Protein AF-A0A350IDQ2-F1 (afdb_monomer)

Radius of gyration: 18.86 Å; Cα contacts (8 Å, |Δi|>4): 340; chains: 1; bounding box: 53×35×43 Å

Solvent-accessible surface area (backbone atoms only — not comparable to full-atom values): 9879 Å² total; per-residue (Å²): 132,80,75,74,97,69,80,91,80,52,74,61,53,52,18,50,74,75,75,29,56,73,92,53,83,72,85,77,50,75,66,58,61,27,58,70,48,73,44,59,95,89,54,85,83,53,80,73,57,48,61,91,71,63,76,48,73,34,44,30,37,21,17,45,59,48,97,62,57,31,25,16,26,24,78,92,35,81,43,21,29,44,55,41,66,81,80,50,75,51,88,73,16,30,67,35,32,43,33,39,29,64,46,82,93,54,43,40,21,41,37,41,35,29,31,35,71,63,15,60,67,100,63,96,55,52,36,41,32,48,54,95,82,44,74,45,49,53,88,75,32,57,74,47,58,35,73,73,54,38,22,38,39,33,38,84,37,97,70,83,88,48,48,72,75,36,77,40,46,34,37,37,65

Mean predicted aligned error: 11.58 Å

Secondary structure (DSSP, 8-state):
-PPPSSSPPPHHHHHHHTTPPTTSPP---HHHHHHTTTPPTT----GGGGTT--PEEEEEEE----SSSEEEEETT-GGGEEEESS--EETTEEEEEEEEE-STTSTTEEEEEEESTT---S-S-SEEEETTTEEEEGGGSEEEE-TTSEEEEEEE-S-----TT-EEEEEE-

Structure (mmCIF, N/CA/C/O backbone):
data_AF-A0A350IDQ2-F1
#
_entry.id   AF-A0A350IDQ2-F1
#
loop_
_atom_site.group_PDB
_atom_site.id
_atom_site.type_symbol
_atom_site.label_atom_id
_atom_site.label_alt_id
_atom_site.label_comp_id
_atom_site.label_asym_id
_atom_site.label_entity_id
_atom_site.label_seq_id
_atom_site.pdbx_PDB_ins_code
_atom_site.Cartn_x
_atom_site.Cartn_y
_atom_site.Cartn_z
_atom_site.occupancy
_atom_site.B_iso_or_equiv
_atom_site.auth_seq_id
_atom_site.auth_comp_id
_atom_site.auth_asym_id
_atom_site.auth_atom_id
_atom_site.pdbx_PDB_model_num
ATOM 1 N N . MET A 1 1 ? -23.830 20.676 17.766 1.00 50.06 1 MET A N 1
ATOM 2 C CA . MET A 1 1 ? -22.661 20.635 18.669 1.00 50.06 1 MET A CA 1
ATOM 3 C C . MET A 1 1 ? -21.543 19.976 17.890 1.00 50.06 1 MET A C 1
ATOM 5 O O . MET A 1 1 ? 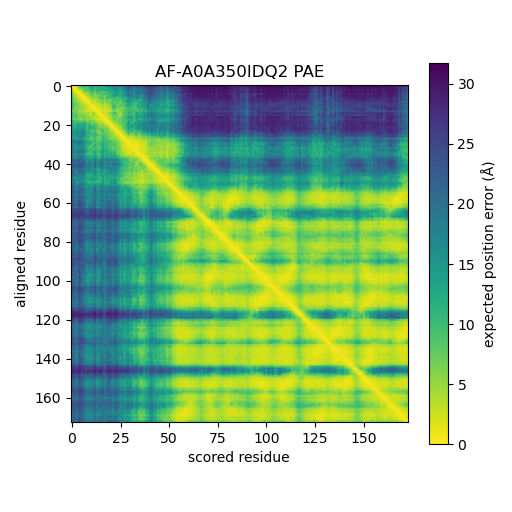-21.763 18.888 17.380 1.00 50.06 1 MET A O 1
ATOM 9 N N . THR A 1 2 ? -20.424 20.666 17.704 1.00 48.38 2 THR A N 1
ATOM 10 C CA . THR A 1 2 ? -19.217 20.115 17.073 1.00 48.38 2 THR A CA 1
ATOM 11 C C . THR A 1 2 ? -18.609 19.047 17.980 1.00 48.38 2 THR A C 1
ATOM 13 O O . THR A 1 2 ? -18.719 19.149 19.205 1.00 48.38 2 THR A O 1
ATOM 16 N N . THR A 1 3 ? -18.002 18.015 17.404 1.00 50.94 3 THR A N 1
ATOM 17 C CA . THR A 1 3 ? -17.300 16.973 18.160 1.00 50.94 3 THR A CA 1
ATOM 18 C C . THR A 1 3 ? -16.233 17.556 19.089 1.00 50.94 3 THR A C 1
ATOM 20 O O . THR A 1 3 ? -15.548 18.513 18.719 1.00 50.94 3 THR A O 1
ATOM 23 N N . PRO A 1 4 ? -16.059 17.000 20.302 1.00 52.38 4 PRO A N 1
ATOM 24 C CA . PRO A 1 4 ? -14.922 17.338 21.144 1.00 52.38 4 PRO A CA 1
ATOM 25 C C . PRO A 1 4 ? -13.629 16.906 20.453 1.00 52.38 4 PRO A C 1
ATOM 27 O O . PRO A 1 4 ? -13.516 15.776 19.984 1.00 52.38 4 PRO A O 1
ATOM 30 N N . THR A 1 5 ? -12.631 17.783 20.431 1.00 56.22 5 THR A N 1
ATOM 31 C CA . THR A 1 5 ? -11.299 17.487 19.883 1.00 56.22 5 THR A CA 1
ATOM 32 C C . THR A 1 5 ? -10.468 16.562 20.785 1.00 56.22 5 THR A C 1
ATOM 34 O O . THR A 1 5 ? -9.394 16.121 20.379 1.00 56.22 5 THR A O 1
ATOM 37 N N . SER A 1 6 ? -10.953 16.240 21.992 1.00 55.66 6 SER A N 1
ATOM 38 C CA . SER A 1 6 ? -10.386 15.234 22.901 1.00 55.66 6 SER A CA 1
ATOM 39 C C . SER A 1 6 ? -11.413 14.752 23.945 1.00 55.66 6 SER A C 1
ATOM 41 O O . SER A 1 6 ? -12.431 15.405 24.179 1.00 55.66 6 SER A O 1
ATOM 43 N N . GLY A 1 7 ? -11.142 13.605 24.583 1.00 60.28 7 GLY A N 1
ATOM 44 C CA . GLY A 1 7 ? -11.991 13.004 25.624 1.00 60.28 7 GLY A CA 1
ATOM 45 C C . GLY A 1 7 ? -12.922 11.890 25.127 1.00 60.28 7 GLY A C 1
ATOM 46 O O . GLY A 1 7 ? -12.920 11.528 23.952 1.00 60.28 7 GLY A O 1
ATOM 47 N N . ALA A 1 8 ? -13.698 11.304 26.046 1.00 50.09 8 ALA A N 1
ATOM 48 C CA . ALA A 1 8 ? -14.664 10.258 25.715 1.00 50.09 8 ALA A CA 1
ATOM 49 C C . ALA A 1 8 ? -15.815 10.837 24.876 1.00 50.09 8 ALA A C 1
ATOM 51 O O . ALA A 1 8 ? -16.508 11.759 25.305 1.00 50.09 8 ALA A O 1
ATOM 52 N N . ILE A 1 9 ? -16.020 10.282 23.682 1.00 62.28 9 ILE A N 1
ATOM 53 C CA . ILE A 1 9 ? -17.120 10.640 22.786 1.00 62.28 9 ILE A CA 1
ATOM 54 C C . ILE A 1 9 ? -18.349 9.804 23.153 1.00 62.28 9 ILE A C 1
ATOM 56 O O . ILE A 1 9 ? -18.295 8.577 23.215 1.00 62.28 9 ILE A O 1
ATOM 60 N N . SER A 1 10 ? -19.473 10.474 23.389 1.00 64.19 10 SER A N 1
ATOM 61 C CA . SER A 1 10 ? -20.770 9.826 23.591 1.00 64.19 10 SER A CA 1
ATOM 62 C C . SER A 1 10 ? -21.365 9.332 22.265 1.00 64.19 10 SER A C 1
ATOM 64 O O . SER A 1 10 ? -21.123 9.904 21.202 1.00 64.19 10 SER A O 1
ATOM 66 N N . LEU A 1 11 ? -22.227 8.312 22.321 1.00 60.66 11 LEU A N 1
ATOM 67 C CA . LEU A 1 11 ? -22.977 7.811 21.155 1.00 60.66 11 LEU A CA 1
ATOM 68 C C . LEU A 1 11 ? -23.773 8.912 20.427 1.00 60.66 11 LEU A C 1
ATOM 70 O O . LEU A 1 11 ? -23.888 8.892 19.205 1.00 60.66 11 LEU A O 1
ATOM 74 N N . ASN A 1 12 ? -24.273 9.916 21.152 1.00 62.66 12 ASN A N 1
ATOM 75 C CA . ASN A 1 12 ? -24.983 11.051 20.555 1.00 62.66 12 ASN A CA 1
ATOM 76 C C . ASN A 1 12 ? -24.065 11.982 19.755 1.00 62.66 12 ASN A C 1
ATOM 78 O O . ASN A 1 12 ? -24.507 12.599 18.792 1.00 62.66 12 ASN A O 1
ATOM 82 N N . GLN A 1 13 ? -22.789 12.070 20.121 1.00 65.25 13 GLN A N 1
ATOM 83 C CA . GLN A 1 13 ? -21.805 12.837 19.359 1.00 65.25 13 GLN A CA 1
ATOM 84 C C . GLN A 1 13 ? -21.381 12.093 18.085 1.00 65.25 13 GLN A C 1
ATOM 86 O O . GLN A 1 13 ? -21.190 12.733 17.056 1.00 65.25 13 GLN A O 1
ATOM 91 N N . LEU A 1 14 ? -21.338 10.753 18.113 1.00 65.50 14 LEU A N 1
ATOM 92 C CA . LEU A 1 14 ? -21.171 9.934 16.904 1.00 65.50 14 LEU A CA 1
ATOM 93 C C . LEU A 1 14 ? -22.354 10.066 15.929 1.00 65.50 14 LEU A C 1
ATOM 95 O O . LEU A 1 14 ? -22.124 10.077 14.722 1.00 65.50 14 LEU A O 1
ATOM 99 N N . HIS A 1 15 ? -23.593 10.218 16.426 1.00 65.25 15 HIS A N 1
ATOM 100 C CA . HIS A 1 15 ? -24.768 10.467 15.573 1.00 65.25 15 HIS A CA 1
ATOM 101 C C . HIS A 1 15 ? -24.576 11.676 14.662 1.00 65.25 15 HIS A C 1
ATOM 103 O O . HIS A 1 15 ? -24.809 11.571 13.463 1.00 65.25 15 HIS A O 1
ATOM 109 N N . VAL A 1 16 ? -24.107 12.788 15.229 1.00 63.31 16 VAL A N 1
ATOM 110 C CA . VAL A 1 16 ? -23.949 14.059 14.511 1.00 63.31 16 VAL A CA 1
ATOM 111 C C . VAL A 1 16 ? -22.857 13.983 13.435 1.00 63.31 16 VAL A C 1
ATOM 113 O O . VAL A 1 16 ? -23.055 14.503 12.341 1.00 63.31 16 VAL A O 1
ATOM 116 N N . GLU A 1 17 ? -21.734 13.311 13.705 1.00 64.31 17 GLU A N 1
ATOM 117 C CA . GLU A 1 17 ? -20.620 13.161 12.744 1.00 64.31 17 GLU A CA 1
ATOM 118 C C . GLU A 1 17 ? -20.931 12.210 11.590 1.00 64.31 17 GLU A C 1
ATOM 120 O O . GLU A 1 17 ? -20.525 12.449 10.457 1.00 64.31 17 GLU A O 1
ATOM 125 N N . ALA A 1 18 ? -21.674 11.133 11.854 1.00 63.31 18 ALA A N 1
ATOM 126 C CA . ALA A 1 18 ? -22.064 10.170 10.827 1.00 63.31 18 ALA A CA 1
ATOM 127 C C . ALA A 1 18 ? -23.199 10.682 9.912 1.00 63.31 18 ALA A C 1
ATOM 129 O O . ALA A 1 18 ? -23.782 9.905 9.158 1.00 63.31 18 ALA A O 1
ATOM 130 N N . GLY A 1 19 ? -23.536 11.977 9.985 1.00 60.78 19 GLY A N 1
ATOM 131 C CA . GLY A 1 19 ? -24.598 12.609 9.200 1.00 60.78 19 GLY A CA 1
ATOM 132 C C . GLY A 1 19 ? -26.013 12.370 9.737 1.00 60.78 19 GLY A C 1
ATOM 133 O O . GLY A 1 19 ? -26.983 12.694 9.055 1.00 60.78 19 GLY A O 1
ATOM 134 N N . GLY A 1 20 ? -26.148 11.809 10.941 1.00 62.41 20 GLY A N 1
ATOM 135 C CA . GLY A 1 20 ? -27.425 11.593 11.615 1.00 62.41 20 GLY A CA 1
ATOM 136 C C . GLY A 1 20 ? -27.815 12.756 12.531 1.00 62.41 20 GLY A C 1
ATOM 137 O O . GLY A 1 20 ? -26.983 13.449 13.115 1.00 62.41 20 GLY A O 1
ATOM 138 N N . THR A 1 21 ? -29.112 12.970 12.720 1.00 62.78 21 THR A N 1
ATOM 139 C CA . THR A 1 21 ? -29.623 13.842 13.786 1.00 62.78 21 THR A CA 1
ATOM 140 C C . THR A 1 21 ? -29.614 13.089 15.118 1.00 62.78 21 THR A C 1
ATOM 142 O O . THR A 1 21 ? -29.848 11.881 15.161 1.00 62.78 21 THR A O 1
ATOM 145 N N . SER A 1 22 ? -29.355 13.784 16.230 1.00 60.91 22 SER A N 1
ATOM 146 C CA . SER A 1 22 ? -29.415 13.183 17.572 1.00 60.91 22 SER A CA 1
ATOM 147 C C . SER A 1 22 ? -30.747 12.449 17.779 1.00 60.91 22 SER A C 1
ATOM 149 O O . SER A 1 22 ? -31.806 13.027 17.552 1.00 60.91 22 SER A O 1
ATOM 151 N N . GLY A 1 23 ? -30.695 11.185 18.208 1.00 55.53 23 GLY A N 1
ATOM 152 C CA . GLY A 1 23 ? -31.883 10.345 18.406 1.00 55.53 23 GLY A CA 1
ATOM 153 C C . GLY A 1 23 ? -32.402 9.614 17.157 1.00 55.53 23 GLY A C 1
ATOM 154 O O . GLY A 1 23 ? -33.371 8.871 17.271 1.00 55.53 23 GLY A O 1
ATOM 155 N N . THR A 1 24 ? -31.771 9.777 15.988 1.00 55.91 24 THR A N 1
ATOM 156 C CA . THR A 1 24 ? -31.979 8.903 14.809 1.00 55.91 24 THR A CA 1
ATOM 157 C C . THR A 1 24 ? -30.970 7.757 14.817 1.00 55.91 24 THR A C 1
ATOM 159 O O . THR A 1 24 ? -30.004 7.842 15.552 1.00 55.91 24 THR A O 1
ATOM 162 N N . SER A 1 25 ? -31.156 6.676 14.056 1.00 55.31 25 SER A N 1
ATOM 163 C CA . SER A 1 25 ? -30.185 5.569 14.018 1.00 55.31 25 SER A CA 1
ATOM 164 C C . SER A 1 25 ? -28.966 5.898 13.136 1.00 55.31 25 SER A C 1
ATOM 166 O O . SER A 1 25 ? -29.138 6.089 11.933 1.00 55.31 25 SER A O 1
ATOM 168 N N . VAL A 1 26 ? -27.729 5.871 13.666 1.00 54.50 26 VAL A N 1
ATOM 169 C CA . VAL A 1 26 ? -26.534 5.688 12.807 1.00 54.50 26 VAL A CA 1
ATOM 170 C C . VAL A 1 26 ? -26.548 4.264 12.262 1.00 54.50 26 VAL A C 1
ATOM 172 O O . VAL A 1 26 ? -26.506 3.299 13.025 1.00 54.50 26 VAL A O 1
ATOM 175 N N . SER A 1 27 ? -26.540 4.120 10.940 1.00 63.44 27 SER A N 1
ATOM 176 C CA . SER A 1 27 ? -26.351 2.827 10.282 1.00 63.44 27 SER A CA 1
ATOM 177 C C . SER A 1 27 ? -24.867 2.606 9.981 1.00 63.44 27 SER A C 1
ATOM 179 O O . SER A 1 27 ? -24.373 2.961 8.918 1.00 63.44 27 SER A O 1
ATOM 181 N N . LEU A 1 28 ? -24.150 2.006 10.934 1.00 66.94 28 LEU A N 1
ATOM 182 C CA . LEU A 1 28 ? -22.865 1.355 10.664 1.00 66.94 28 LEU A CA 1
ATOM 183 C C . LEU A 1 28 ? -23.153 -0.078 10.231 1.00 66.94 28 LEU A C 1
ATOM 185 O O . LEU A 1 28 ? -23.824 -0.816 10.954 1.00 66.94 28 LEU A O 1
ATOM 189 N N . ASN A 1 29 ? -22.661 -0.482 9.064 1.00 61.62 29 ASN A N 1
ATOM 190 C CA . ASN A 1 29 ? -22.807 -1.864 8.635 1.00 61.62 29 ASN A CA 1
ATOM 191 C C . ASN A 1 29 ? -21.609 -2.712 9.098 1.00 61.62 29 ASN A C 1
ATOM 193 O O . ASN A 1 29 ? -20.575 -2.232 9.565 1.00 61.62 29 ASN A O 1
ATOM 197 N N . ASP A 1 30 ? -21.752 -4.020 8.949 1.00 60.12 30 ASP A N 1
ATOM 198 C CA . ASP A 1 30 ? -20.756 -5.008 9.355 1.00 60.12 30 ASP A CA 1
ATOM 199 C C . ASP A 1 30 ? -19.412 -4.846 8.605 1.00 60.12 30 ASP A C 1
ATOM 201 O O . ASP A 1 30 ? -18.344 -5.144 9.136 1.00 60.12 30 ASP A O 1
ATOM 205 N N . SER A 1 31 ? -19.418 -4.303 7.382 1.00 58.69 31 SER A N 1
ATOM 206 C CA . SER A 1 31 ? -18.186 -3.934 6.672 1.00 58.69 31 SER A CA 1
ATOM 207 C C . SER A 1 31 ? -17.474 -2.745 7.321 1.00 58.69 31 SER A C 1
ATOM 209 O O . SER A 1 31 ? -16.244 -2.760 7.404 1.00 58.69 31 SER A O 1
ATOM 211 N N . ASP A 1 32 ? -18.214 -1.741 7.790 1.00 64.50 32 ASP A N 1
ATOM 212 C CA . ASP A 1 32 ? -17.653 -0.547 8.435 1.00 64.50 32 ASP A CA 1
ATOM 213 C C . ASP A 1 32 ? -17.002 -0.911 9.772 1.00 64.50 32 ASP A C 1
ATOM 215 O O . ASP A 1 32 ? -15.841 -0.585 10.023 1.00 64.50 32 ASP A O 1
ATOM 219 N N . VAL A 1 33 ? -17.708 -1.692 10.595 1.00 71.00 33 VAL A N 1
ATOM 220 C CA . VAL A 1 33 ? -17.194 -2.174 11.885 1.00 71.00 33 VAL A CA 1
ATOM 221 C C . VAL A 1 33 ? -15.994 -3.101 11.687 1.00 71.00 33 VAL A C 1
ATOM 223 O O . VAL A 1 33 ? -15.007 -3.006 12.412 1.00 71.00 33 VAL A O 1
ATOM 226 N N . ARG A 1 34 ? -16.010 -3.976 10.675 1.00 67.19 34 ARG A N 1
ATOM 227 C CA . ARG A 1 34 ? -14.841 -4.811 10.366 1.00 67.19 34 ARG A CA 1
ATOM 228 C C . ARG A 1 34 ? -13.639 -4.011 9.896 1.00 67.19 34 ARG A C 1
ATOM 230 O O . ARG A 1 34 ? -12.520 -4.388 10.239 1.00 67.19 34 ARG A O 1
ATOM 237 N N . ARG A 1 35 ? -13.854 -2.929 9.146 1.00 66.44 35 ARG A N 1
ATOM 238 C CA . ARG A 1 35 ? -12.780 -2.033 8.702 1.00 66.44 35 ARG A CA 1
ATOM 239 C C . ARG A 1 35 ? -12.058 -1.363 9.860 1.00 66.44 35 ARG A C 1
ATOM 241 O O . ARG A 1 35 ? -10.868 -1.119 9.733 1.00 66.44 35 ARG A O 1
ATOM 248 N N . LEU A 1 36 ? -12.736 -1.117 10.979 1.00 71.12 36 LEU A N 1
ATOM 249 C CA . LEU A 1 36 ? -12.105 -0.576 12.186 1.00 71.12 36 LEU A CA 1
ATOM 250 C C . LEU A 1 36 ? -11.139 -1.569 12.866 1.00 71.12 36 LEU A C 1
ATOM 252 O O . LEU A 1 36 ? -10.290 -1.135 13.639 1.00 71.12 36 LEU A O 1
ATOM 256 N N . LYS A 1 37 ? -11.249 -2.879 12.585 1.00 69.94 37 LYS A N 1
ATOM 257 C CA . LYS A 1 37 ? -10.339 -3.924 13.103 1.00 69.94 37 LYS A CA 1
ATOM 258 C C . LYS A 1 37 ? -9.481 -4.617 12.041 1.00 69.94 37 LYS A C 1
ATOM 260 O O . LYS A 1 37 ? -8.795 -5.595 12.352 1.00 69.94 37 LYS A O 1
ATOM 265 N N . ASP A 1 38 ? -9.579 -4.181 10.789 1.00 66.44 38 ASP A N 1
ATOM 266 C CA . ASP A 1 38 ? -8.917 -4.795 9.628 1.00 66.44 38 ASP A CA 1
ATOM 267 C C . ASP A 1 38 ? -9.356 -6.252 9.374 1.00 66.44 38 ASP A C 1
ATOM 269 O O . ASP A 1 38 ? -8.583 -7.098 8.929 1.00 66.44 38 ASP A O 1
ATOM 273 N N . GLY A 1 39 ? -10.610 -6.580 9.701 1.00 59.44 39 GLY A N 1
ATOM 274 C CA . GLY A 1 39 ? -11.155 -7.932 9.557 1.00 59.44 39 GLY A CA 1
ATOM 275 C C . GLY A 1 39 ? -11.623 -8.239 8.133 1.00 59.44 39 GLY A C 1
ATOM 276 O O . GLY A 1 39 ? -12.286 -7.414 7.507 1.00 59.44 39 GLY A O 1
ATOM 277 N N . SER A 1 40 ? -11.357 -9.453 7.642 1.00 57.12 40 SER A N 1
ATOM 278 C CA . SER A 1 40 ? -11.952 -9.967 6.399 1.00 57.12 40 SER A CA 1
ATOM 279 C C . SER A 1 40 ? -13.470 -10.156 6.525 1.00 57.12 40 SER A C 1
ATOM 281 O O . SER A 1 40 ? -14.013 -10.243 7.633 1.00 57.12 40 SER A O 1
ATOM 283 N N . SER A 1 41 ? -14.172 -10.249 5.389 1.00 51.69 41 SER A N 1
ATOM 284 C CA . SER A 1 41 ? -15.590 -10.627 5.364 1.00 51.69 41 SER A CA 1
ATOM 285 C C . SER A 1 41 ? -15.783 -11.951 6.114 1.00 51.69 41 SER A C 1
ATOM 287 O O . SER A 1 41 ? -15.096 -12.921 5.800 1.00 51.69 41 SER A O 1
ATOM 289 N N . ALA A 1 42 ? -16.698 -11.973 7.090 1.00 57.66 42 ALA A N 1
ATOM 290 C CA . ALA A 1 42 ? -16.977 -13.082 8.019 1.00 57.66 42 ALA A CA 1
ATOM 291 C C . ALA A 1 42 ? -16.023 -13.277 9.222 1.00 57.66 42 ALA A C 1
ATOM 293 O O . ALA A 1 42 ? -16.242 -14.186 10.020 1.00 57.66 42 ALA A O 1
ATOM 294 N N . ALA A 1 43 ? -15.016 -12.421 9.439 1.00 59.91 43 ALA A N 1
ATOM 295 C CA . ALA A 1 43 ? -14.209 -12.492 10.662 1.00 59.91 43 ALA A CA 1
ATOM 296 C C . ALA A 1 43 ? -14.996 -11.990 11.889 1.00 59.91 43 ALA A C 1
ATOM 298 O O . ALA A 1 43 ? -15.388 -10.818 11.919 1.00 59.91 43 ALA A O 1
ATOM 299 N N . SER A 1 44 ? -15.148 -12.829 12.923 1.00 62.62 44 SER A N 1
ATOM 300 C CA . SER A 1 44 ? -15.716 -12.430 14.22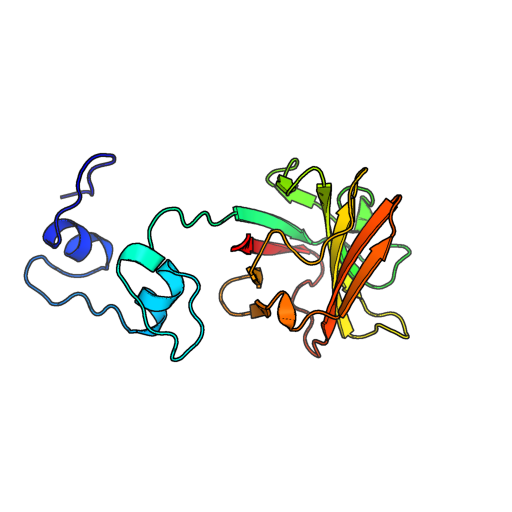3 1.00 62.62 44 SER A CA 1
ATOM 301 C C . SER A 1 44 ? -14.948 -11.238 14.816 1.00 62.62 44 SER A C 1
ATOM 303 O O . SER A 1 44 ? -13.717 -11.195 14.772 1.00 62.62 44 SER A O 1
ATOM 305 N N . SER A 1 45 ? -15.671 -10.228 15.307 1.00 63.62 45 SER A N 1
ATOM 306 C CA . SER A 1 45 ? -15.107 -9.041 15.963 1.00 63.62 45 SER A CA 1
ATOM 307 C C . SER A 1 45 ? -15.316 -9.156 17.470 1.00 63.62 45 SER A C 1
ATOM 309 O O . SER A 1 45 ? -16.445 -9.050 17.939 1.00 63.62 45 SER A O 1
ATOM 311 N N . THR A 1 46 ? -14.250 -9.318 18.246 1.00 73.50 46 THR A N 1
ATOM 312 C CA . THR A 1 46 ? -14.297 -9.103 19.702 1.00 73.50 46 THR A CA 1
ATOM 313 C C . THR A 1 46 ? -13.887 -7.665 20.014 1.00 73.50 46 THR A C 1
ATOM 315 O O . THR A 1 46 ? -13.103 -7.082 19.271 1.00 73.50 46 THR A O 1
ATOM 318 N N . LEU A 1 47 ? -14.337 -7.070 21.123 1.00 68.31 47 LEU A N 1
ATOM 319 C CA . LEU A 1 47 ? -13.870 -5.727 21.525 1.00 68.31 47 LEU A CA 1
ATOM 320 C C . LEU A 1 47 ? -12.337 -5.646 21.642 1.00 68.31 47 LEU A C 1
ATOM 322 O O . LEU A 1 47 ? -11.734 -4.648 21.259 1.00 68.31 47 LEU A O 1
ATOM 326 N N . SER A 1 48 ? -11.696 -6.740 22.061 1.00 71.12 48 SER A N 1
ATOM 327 C CA . SER A 1 48 ? -10.237 -6.848 22.105 1.00 71.12 48 SER A CA 1
ATOM 328 C C . SER A 1 48 ? -9.554 -6.683 20.747 1.00 71.12 48 SER A C 1
ATOM 330 O O . SER A 1 48 ? -8.417 -6.228 20.697 1.00 71.12 48 SER A O 1
ATOM 332 N N . SER A 1 49 ? -10.240 -7.003 19.647 1.00 66.19 49 SER A N 1
ATOM 333 C CA . SER A 1 49 ? -9.686 -6.901 18.294 1.00 66.19 49 SER A CA 1
ATOM 334 C C . SER A 1 49 ? -9.526 -5.462 17.786 1.00 66.19 49 SER A C 1
ATOM 336 O O . SER A 1 49 ? -8.856 -5.249 16.777 1.00 66.19 49 SER A O 1
ATOM 338 N N . PHE A 1 50 ? -10.096 -4.484 18.496 1.00 70.12 50 PHE A N 1
ATOM 339 C CA . PHE A 1 50 ? -9.984 -3.060 18.177 1.00 70.12 50 PHE A CA 1
ATOM 340 C C . PHE A 1 50 ? -8.877 -2.351 18.969 1.00 70.12 50 PHE A C 1
ATOM 342 O O . PHE A 1 50 ? -8.406 -1.294 18.552 1.00 70.12 50 PHE A O 1
ATOM 349 N N . TYR A 1 51 ? -8.443 -2.903 20.106 1.00 62.25 51 TYR A N 1
ATOM 350 C CA . TYR A 1 51 ? -7.401 -2.276 20.918 1.00 62.25 51 TYR A CA 1
ATOM 351 C C . TYR A 1 51 ? -6.026 -2.378 20.234 1.00 62.25 51 TYR A C 1
ATOM 353 O O . TYR A 1 51 ? -5.680 -3.407 19.659 1.00 62.25 51 TYR A O 1
ATOM 361 N N . ASN A 1 52 ? -5.229 -1.304 20.320 1.00 62.03 52 ASN A N 1
ATOM 362 C CA . ASN A 1 52 ? -3.862 -1.188 19.778 1.00 62.03 52 ASN A CA 1
ATOM 363 C C . ASN A 1 52 ? -3.724 -1.341 18.252 1.00 62.03 52 ASN A C 1
ATOM 365 O O . ASN A 1 52 ? -2.622 -1.567 17.744 1.00 62.03 52 ASN A O 1
ATOM 369 N N . LYS A 1 53 ? -4.816 -1.182 17.498 1.00 66.56 53 LYS A N 1
ATOM 370 C CA . LYS A 1 53 ? -4.765 -1.128 16.036 1.00 66.56 53 LYS A CA 1
ATOM 371 C C . LYS A 1 53 ? -4.146 0.188 15.570 1.00 66.56 53 LYS A C 1
ATOM 373 O O . LYS A 1 53 ? -4.665 1.262 15.855 1.00 66.56 53 LYS A O 1
ATOM 378 N N . THR A 1 54 ? -3.029 0.095 14.852 1.00 70.06 54 THR A N 1
ATOM 379 C CA . THR A 1 54 ? -2.345 1.247 14.252 1.00 70.06 54 THR A CA 1
ATOM 380 C C . THR A 1 54 ? -2.429 1.135 12.740 1.00 70.06 54 THR A C 1
ATOM 382 O O . THR A 1 54 ? -1.892 0.196 12.162 1.00 70.06 54 THR A O 1
ATOM 385 N N . ARG A 1 55 ? -3.080 2.108 12.097 1.00 76.50 55 ARG A N 1
ATOM 386 C CA . ARG A 1 55 ? -3.077 2.238 10.638 1.00 76.50 55 ARG A CA 1
ATOM 387 C C . ARG A 1 55 ? -1.982 3.209 10.221 1.00 76.50 55 ARG A C 1
ATOM 389 O O . ARG A 1 55 ? -2.034 4.382 10.587 1.00 76.50 55 ARG A O 1
ATOM 396 N N . TYR A 1 56 ? -1.043 2.751 9.402 1.00 81.12 56 TYR A N 1
ATOM 397 C CA . TYR A 1 56 ? -0.053 3.627 8.777 1.00 81.12 56 TYR A CA 1
ATOM 398 C C . TYR A 1 56 ? -0.596 4.140 7.447 1.00 81.12 56 TYR A C 1
ATOM 400 O O . TYR A 1 56 ? -0.906 3.337 6.571 1.00 81.12 56 TYR A O 1
ATOM 408 N N . LEU A 1 57 ? -0.709 5.462 7.300 1.00 85.88 57 LEU A N 1
ATOM 409 C CA . LEU A 1 57 ? -1.088 6.118 6.050 1.00 85.88 57 LEU A CA 1
ATOM 410 C C . LEU A 1 57 ? 0.155 6.704 5.376 1.00 85.88 57 LEU A C 1
ATOM 412 O O . LEU A 1 57 ? 0.916 7.449 5.994 1.00 85.88 57 LEU A O 1
ATOM 416 N N . VAL A 1 58 ? 0.322 6.388 4.096 1.00 88.50 58 VAL A N 1
ATOM 417 C CA . VAL A 1 58 ? 1.315 7.001 3.220 1.00 88.50 58 VAL A CA 1
ATOM 418 C C . VAL A 1 58 ? 0.612 7.539 1.984 1.00 88.50 58 VAL A C 1
ATOM 420 O O . VAL A 1 58 ? 0.021 6.774 1.228 1.00 88.50 58 VAL A O 1
ATOM 423 N N . THR A 1 59 ? 0.704 8.841 1.748 1.00 90.00 59 THR A N 1
ATOM 424 C CA . THR A 1 59 ? 0.229 9.458 0.511 1.00 90.00 59 THR A CA 1
ATOM 425 C C . THR A 1 59 ? 1.354 9.439 -0.512 1.00 90.00 59 THR A C 1
ATOM 427 O O . THR A 1 59 ? 2.430 9.992 -0.290 1.00 90.00 59 THR A O 1
ATOM 430 N N . CYS A 1 60 ? 1.112 8.796 -1.643 1.00 89.88 60 CYS A N 1
ATOM 431 C CA . CYS A 1 60 ? 2.070 8.610 -2.720 1.00 89.88 60 CYS A CA 1
ATOM 432 C C . CYS A 1 60 ? 1.626 9.408 -3.943 1.00 89.88 60 CYS A C 1
ATOM 434 O O . CYS A 1 60 ? 0.473 9.305 -4.364 1.00 89.88 60 CYS A O 1
ATOM 436 N N . VAL A 1 61 ? 2.546 10.163 -4.537 1.00 90.50 61 VAL A N 1
ATOM 437 C CA . VAL A 1 61 ? 2.360 10.776 -5.852 1.00 90.50 61 VAL A CA 1
ATOM 438 C C . VAL A 1 61 ? 3.134 9.939 -6.845 1.00 90.50 61 VAL A C 1
ATOM 440 O O . VAL A 1 61 ? 4.360 9.841 -6.799 1.00 90.50 61 VAL A O 1
ATOM 443 N N . GLN A 1 62 ? 2.388 9.292 -7.718 1.00 85.81 62 GLN A N 1
ATOM 444 C CA . GLN A 1 62 ? 2.927 8.359 -8.673 1.00 85.81 62 GLN A CA 1
ATOM 445 C C . GLN A 1 62 ? 3.580 9.139 -9.835 1.00 85.81 62 GLN A C 1
ATOM 447 O O . GLN A 1 62 ? 3.070 10.159 -10.306 1.00 85.81 62 GLN A O 1
ATOM 452 N N . GLY A 1 63 ? 4.765 8.688 -10.242 1.00 85.62 63 GLY A N 1
ATOM 453 C CA . GLY A 1 63 ? 5.582 9.330 -11.269 1.00 85.62 63 GLY A CA 1
ATOM 454 C C . GLY A 1 63 ? 5.514 8.639 -12.631 1.00 85.62 63 GLY A C 1
ATOM 455 O O . GLY A 1 63 ? 4.583 7.901 -12.964 1.00 85.62 63 GLY A O 1
ATOM 456 N N . THR A 1 64 ? 6.521 8.889 -13.452 1.00 81.69 64 THR A N 1
ATOM 457 C CA . THR A 1 64 ? 6.669 8.310 -14.788 1.00 81.69 64 THR A CA 1
ATOM 458 C C . THR A 1 64 ? 7.442 6.991 -14.727 1.00 81.69 64 THR A C 1
ATOM 460 O O . THR A 1 64 ? 8.299 6.783 -13.867 1.00 81.69 64 THR A O 1
ATOM 463 N N . SER A 1 65 ? 7.172 6.078 -15.660 1.00 71.19 65 SER A N 1
ATOM 464 C CA . SER A 1 65 ? 7.980 4.867 -15.804 1.00 71.19 65 SER A CA 1
ATOM 465 C C . SER A 1 65 ? 9.427 5.220 -16.161 1.00 71.19 65 SER A C 1
ATOM 467 O O . SER A 1 65 ? 9.681 5.806 -17.213 1.00 71.19 65 SER A O 1
ATOM 469 N N . GLY A 1 66 ? 10.369 4.886 -15.276 1.00 67.94 66 GLY A N 1
ATOM 470 C CA . GLY A 1 66 ? 11.806 4.990 -15.547 1.00 67.94 66 GLY A CA 1
ATOM 471 C C . GLY A 1 66 ? 12.350 3.790 -16.333 1.00 67.94 66 GLY A C 1
ATOM 472 O O . GLY A 1 66 ? 11.605 3.062 -16.978 1.00 67.94 66 GLY A O 1
ATOM 473 N N . THR A 1 67 ? 13.655 3.521 -16.211 1.00 63.84 67 THR A N 1
ATOM 474 C CA . THR A 1 67 ? 14.349 2.370 -16.836 1.00 63.84 67 THR A CA 1
ATOM 475 C C . THR A 1 67 ? 13.748 1.008 -16.453 1.00 63.84 67 THR A C 1
ATOM 477 O O . THR A 1 67 ? 13.859 0.035 -17.190 1.00 63.84 67 THR A O 1
ATOM 480 N N . PHE A 1 68 ? 13.084 0.935 -15.299 1.00 65.81 68 PHE A N 1
ATOM 481 C CA . PHE A 1 68 ? 12.173 -0.152 -14.953 1.00 65.81 68 PHE A CA 1
ATOM 482 C C . PHE A 1 68 ? 10.797 0.182 -15.554 1.00 65.81 68 PHE A C 1
ATOM 484 O O . PHE A 1 68 ? 10.121 1.056 -15.019 1.00 65.81 68 PHE A O 1
ATOM 491 N N . SER A 1 69 ? 10.365 -0.485 -16.630 1.00 80.69 69 SER A N 1
ATOM 492 C CA . SER A 1 69 ? 8.996 -0.347 -17.165 1.00 80.69 69 SER A CA 1
ATOM 493 C C . SER A 1 69 ? 7.954 -0.742 -16.108 1.00 80.69 69 SER A C 1
ATOM 495 O O . SER A 1 69 ? 7.629 -1.912 -15.902 1.00 80.69 69 SER A O 1
ATOM 497 N N . GLY A 1 70 ? 7.462 0.251 -15.383 1.00 84.31 70 GLY A N 1
ATOM 498 C CA . GLY A 1 70 ? 6.515 0.112 -14.292 1.00 84.31 70 GLY A CA 1
ATOM 499 C C . GLY A 1 70 ? 6.108 1.486 -13.786 1.00 84.31 70 GLY A C 1
ATOM 500 O O . GLY A 1 70 ? 6.770 2.481 -14.068 1.00 84.31 70 GLY A O 1
ATOM 501 N N . THR A 1 71 ? 5.005 1.554 -13.058 1.00 88.50 71 THR A N 1
ATOM 502 C CA . THR A 1 71 ? 4.394 2.816 -12.647 1.00 88.50 71 THR A CA 1
ATOM 503 C C . THR A 1 71 ? 4.059 2.752 -11.159 1.00 88.50 71 THR A C 1
ATOM 505 O O . THR A 1 71 ? 3.524 1.758 -10.678 1.00 88.50 71 THR A O 1
ATOM 508 N N . GLY A 1 72 ? 4.430 3.758 -10.374 1.00 90.38 72 GLY A N 1
ATOM 509 C CA . GLY A 1 72 ? 4.338 3.670 -8.911 1.00 90.38 72 GLY A CA 1
ATOM 510 C C . GLY A 1 72 ? 5.038 4.823 -8.228 1.00 90.38 72 GLY A C 1
ATOM 511 O O . GLY A 1 72 ? 5.067 5.885 -8.817 1.00 90.38 72 GLY A O 1
ATOM 512 N N . PHE A 1 73 ? 5.622 4.592 -7.053 1.00 89.38 73 PHE A N 1
ATOM 513 C CA . PHE A 1 73 ? 6.609 5.461 -6.414 1.00 89.38 73 PHE A CA 1
ATOM 514 C C . PHE A 1 73 ? 7.812 4.644 -5.901 1.00 89.38 73 PHE A C 1
ATOM 516 O O . PHE A 1 73 ? 7.673 3.482 -5.504 1.00 89.38 73 PHE A O 1
ATOM 523 N N . LYS A 1 74 ? 9.006 5.250 -5.892 1.00 86.56 74 LYS A N 1
ATOM 524 C CA . LYS A 1 74 ? 10.228 4.702 -5.279 1.00 86.56 74 LYS A CA 1
ATOM 525 C C . LYS A 1 74 ? 11.090 5.834 -4.741 1.00 86.56 74 LYS A C 1
ATOM 527 O O . LYS A 1 74 ? 11.374 6.783 -5.458 1.00 86.56 74 LYS A O 1
ATOM 532 N N . THR A 1 75 ? 11.575 5.708 -3.513 1.00 80.94 75 THR A N 1
ATOM 533 C CA . THR A 1 75 ? 12.366 6.767 -2.865 1.00 80.94 75 THR A CA 1
ATOM 534 C C . THR A 1 75 ? 13.760 6.937 -3.464 1.00 80.94 75 THR A C 1
ATOM 536 O O . THR A 1 75 ? 14.323 8.022 -3.400 1.00 80.94 75 THR A O 1
ATOM 539 N N . ASN A 1 76 ? 14.317 5.889 -4.072 1.00 78.12 76 ASN A N 1
ATOM 540 C CA . ASN A 1 76 ? 15.632 5.910 -4.712 1.00 78.12 76 ASN A CA 1
ATOM 541 C C . ASN A 1 76 ? 15.576 6.135 -6.232 1.00 78.12 76 ASN A C 1
ATOM 543 O O . ASN A 1 76 ? 16.595 5.992 -6.905 1.00 78.12 76 ASN A O 1
ATOM 547 N N . SER A 1 77 ? 14.400 6.426 -6.794 1.00 80.81 77 SER A N 1
ATOM 548 C CA . SER A 1 77 ? 14.229 6.619 -8.232 1.00 80.81 77 SER A CA 1
ATOM 549 C C . SER A 1 77 ? 13.354 7.845 -8.486 1.00 80.81 77 SER A C 1
ATOM 551 O O . SER A 1 77 ? 12.133 7.749 -8.353 1.00 80.81 77 SER A O 1
ATOM 553 N N . PRO A 1 78 ? 13.946 8.993 -8.871 1.00 74.31 78 PRO A N 1
ATOM 554 C CA . PRO A 1 78 ? 13.202 10.246 -9.006 1.00 74.31 78 PRO A CA 1
ATOM 555 C C . PRO A 1 78 ? 12.123 10.182 -10.096 1.00 74.31 78 PRO A C 1
ATOM 557 O O . PRO A 1 78 ? 11.167 10.949 -10.061 1.00 74.31 78 PRO A O 1
ATOM 560 N N . THR A 1 79 ? 12.233 9.247 -11.044 1.00 85.75 79 THR A N 1
ATOM 561 C CA . THR A 1 79 ? 11.247 9.059 -12.113 1.00 85.75 79 THR A CA 1
ATOM 562 C C . THR A 1 79 ? 9.947 8.450 -11.607 1.00 85.75 79 THR A C 1
ATOM 564 O O . THR A 1 79 ? 8.891 8.863 -12.066 1.00 85.75 79 THR A O 1
ATOM 567 N N . PHE A 1 80 ? 9.988 7.560 -10.611 1.00 85.50 80 PHE A N 1
ATOM 568 C CA . PHE A 1 80 ? 8.786 6.949 -10.049 1.00 85.50 80 PHE A CA 1
ATOM 569 C C . PHE A 1 80 ? 8.004 7.925 -9.152 1.00 85.50 80 PHE A C 1
ATOM 571 O O . PHE A 1 80 ? 6.901 7.611 -8.769 1.00 85.50 80 PHE A O 1
ATOM 578 N N . GLY A 1 81 ? 8.466 9.132 -8.838 1.00 90.00 81 GLY A N 1
ATOM 579 C CA . GLY A 1 81 ? 7.672 10.086 -8.046 1.00 90.00 81 GLY A CA 1
ATOM 580 C C . GLY A 1 81 ? 7.947 10.002 -6.544 1.00 90.00 81 GLY A C 1
ATOM 581 O O . GLY A 1 81 ? 9.055 9.661 -6.133 1.00 90.00 81 GLY A O 1
ATOM 582 N N . SER A 1 82 ? 6.977 10.381 -5.710 1.00 88.38 82 SER A N 1
ATOM 583 C CA . SER A 1 82 ? 7.220 10.753 -4.308 1.00 88.38 82 SER A 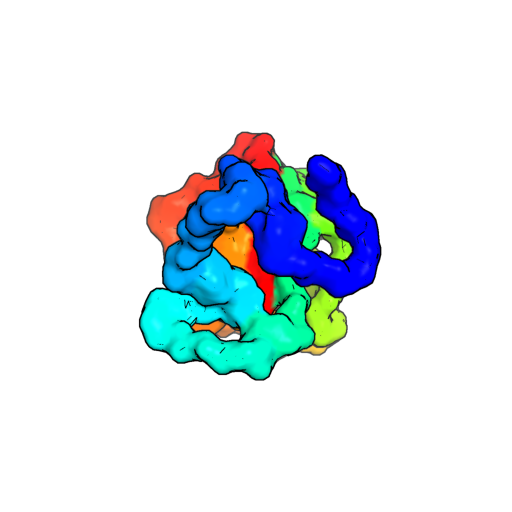CA 1
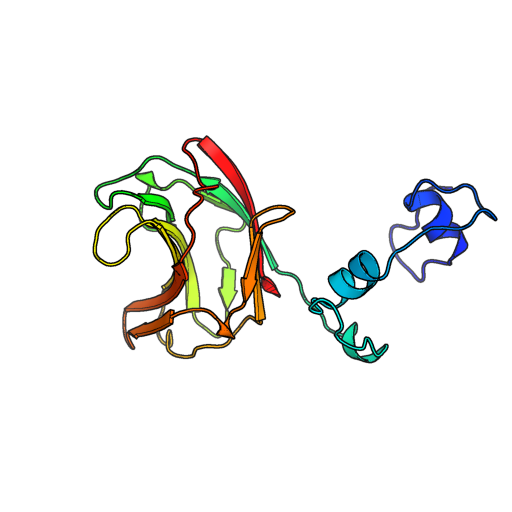ATOM 584 C C . SER A 1 82 ? 6.216 10.155 -3.319 1.00 88.38 82 SER A C 1
ATOM 586 O O . SER A 1 82 ? 5.193 9.583 -3.695 1.00 88.38 82 SER A O 1
ATOM 588 N N . ARG A 1 83 ? 6.521 10.275 -2.020 1.00 89.31 83 ARG A N 1
ATOM 589 C CA . ARG A 1 83 ? 5.620 9.894 -0.925 1.00 89.31 83 ARG A CA 1
ATOM 590 C C . ARG A 1 83 ? 5.735 10.823 0.283 1.00 89.31 83 ARG A C 1
ATOM 592 O O . ARG A 1 83 ? 6.792 11.411 0.506 1.00 89.31 83 ARG A O 1
ATOM 599 N N . SER A 1 84 ? 4.677 10.874 1.087 1.00 88.44 84 SER A N 1
ATOM 600 C CA . SER A 1 84 ? 4.611 11.521 2.397 1.00 88.44 84 SER A CA 1
ATOM 601 C C . SER A 1 84 ? 3.911 10.593 3.405 1.00 88.44 84 SER A C 1
ATOM 603 O O . SER A 1 84 ? 2.833 10.088 3.091 1.00 88.44 84 SER A O 1
ATOM 605 N N . PRO A 1 85 ? 4.484 10.332 4.594 1.00 86.56 85 PRO A N 1
ATOM 606 C CA . PRO A 1 85 ? 5.788 10.809 5.060 1.00 86.56 85 PRO A CA 1
ATOM 607 C C . PRO A 1 85 ? 6.947 10.217 4.241 1.00 86.56 85 PRO A C 1
ATOM 609 O O . PRO A 1 85 ? 6.787 9.194 3.574 1.00 86.56 85 PRO A O 1
ATOM 612 N N . THR A 1 86 ? 8.125 10.850 4.284 1.00 80.19 86 THR A N 1
ATOM 613 C CA . THR A 1 86 ? 9.346 10.382 3.592 1.00 80.19 86 THR A CA 1
ATOM 614 C C . THR A 1 86 ? 10.113 9.325 4.393 1.00 80.19 86 THR A C 1
ATOM 616 O O . THR A 1 86 ? 10.823 8.503 3.812 1.00 80.19 86 THR A O 1
ATOM 619 N N . SER A 1 87 ? 9.907 9.251 5.708 1.00 72.81 87 SER A N 1
ATOM 620 C CA . SER A 1 87 ? 10.429 8.207 6.592 1.00 72.81 87 SER A CA 1
ATOM 621 C C . SER A 1 87 ? 9.277 7.349 7.118 1.00 72.81 87 SER A C 1
ATOM 623 O O . SER A 1 87 ? 8.411 7.805 7.855 1.00 72.81 87 SER A O 1
ATOM 625 N N . LEU A 1 88 ? 9.243 6.087 6.691 1.00 76.81 88 LEU A N 1
ATOM 626 C CA . LEU A 1 88 ? 8.375 5.069 7.278 1.00 76.81 88 LEU A CA 1
ATOM 627 C C . LEU A 1 88 ? 9.249 3.842 7.531 1.00 76.81 88 LEU A C 1
ATOM 629 O O . LEU A 1 88 ? 9.800 3.284 6.579 1.00 76.81 88 LEU A O 1
ATOM 633 N N . THR A 1 89 ? 9.408 3.472 8.798 1.00 74.12 89 THR A N 1
ATOM 634 C CA . THR A 1 89 ? 10.249 2.347 9.217 1.00 74.12 89 THR A CA 1
ATOM 635 C C . THR A 1 89 ? 9.367 1.260 9.816 1.00 74.12 89 THR A C 1
ATOM 637 O O . THR A 1 89 ? 8.594 1.521 10.735 1.00 74.12 89 THR A O 1
ATOM 640 N N . TRP A 1 90 ? 9.508 0.035 9.323 1.00 70.75 90 TRP A N 1
ATOM 641 C CA . TRP A 1 90 ? 8.900 -1.168 9.876 1.00 70.75 90 TRP A CA 1
ATOM 642 C C . TRP A 1 90 ? 9.992 -2.104 10.335 1.00 70.75 90 TRP A C 1
ATOM 644 O O . TRP A 1 90 ? 10.774 -2.576 9.512 1.00 70.75 90 TRP A O 1
ATOM 654 N N . THR A 1 91 ? 10.023 -2.428 11.632 1.00 61.56 91 THR A N 1
ATOM 655 C CA . THR A 1 91 ? 10.871 -3.523 12.139 1.00 61.56 91 THR A CA 1
ATOM 656 C C . THR A 1 91 ? 12.310 -3.429 11.610 1.00 61.56 91 THR A C 1
ATOM 658 O O . THR A 1 91 ? 12.820 -4.375 11.025 1.00 61.56 91 THR A O 1
ATOM 661 N N . SER A 1 92 ? 12.936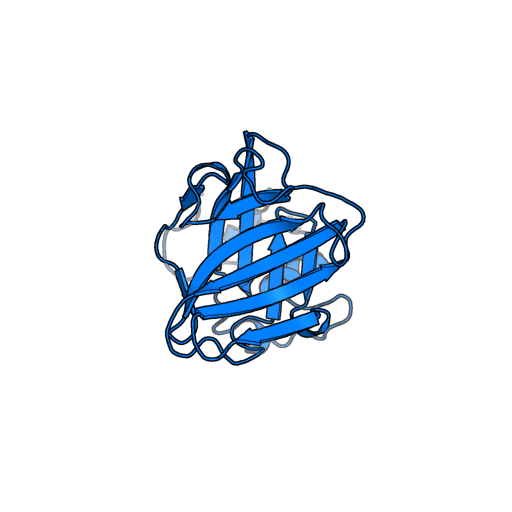 -2.253 11.752 1.00 67.12 92 SER A N 1
ATOM 662 C CA . SER A 1 92 ? 14.285 -1.891 11.259 1.00 67.12 92 SER A CA 1
ATOM 663 C C . SER A 1 92 ? 14.495 -1.753 9.739 1.00 67.12 92 SER A C 1
ATOM 665 O O . SER A 1 92 ? 15.551 -1.286 9.324 1.00 67.12 92 SER A O 1
ATOM 667 N N . ALA A 1 93 ? 13.491 -2.042 8.905 1.00 76.75 93 ALA A N 1
ATOM 668 C CA . ALA A 1 93 ? 13.528 -1.792 7.464 1.00 76.75 93 ALA A CA 1
ATOM 669 C C . ALA A 1 93 ? 12.744 -0.525 7.086 1.00 76.75 93 ALA A C 1
ATOM 671 O O . ALA A 1 93 ? 11.710 -0.210 7.668 1.00 76.75 93 ALA A O 1
ATOM 672 N N . THR A 1 94 ? 13.217 0.208 6.084 1.00 81.38 94 THR A N 1
ATOM 673 C CA . THR A 1 94 ? 12.574 1.434 5.592 1.00 81.38 94 THR A CA 1
ATOM 674 C C . THR A 1 94 ? 11.757 1.170 4.338 1.00 81.38 94 THR A C 1
ATOM 676 O O . THR A 1 94 ? 12.144 0.386 3.472 1.00 81.38 94 THR A O 1
ATOM 679 N N . TRP A 1 95 ? 10.619 1.848 4.217 1.00 84.75 95 TRP A N 1
ATOM 680 C CA . TRP A 1 95 ? 9.764 1.742 3.044 1.00 84.75 95 TRP A CA 1
ATOM 681 C C . TRP A 1 95 ? 10.434 2.366 1.815 1.00 84.75 95 TRP A C 1
ATOM 683 O O . TRP A 1 95 ? 10.691 3.575 1.778 1.00 84.75 95 TRP A O 1
ATOM 693 N N . ALA A 1 96 ? 10.732 1.544 0.809 1.00 85.75 96 ALA A N 1
ATOM 694 C CA . ALA A 1 96 ? 11.525 1.943 -0.351 1.00 85.75 96 ALA A CA 1
ATO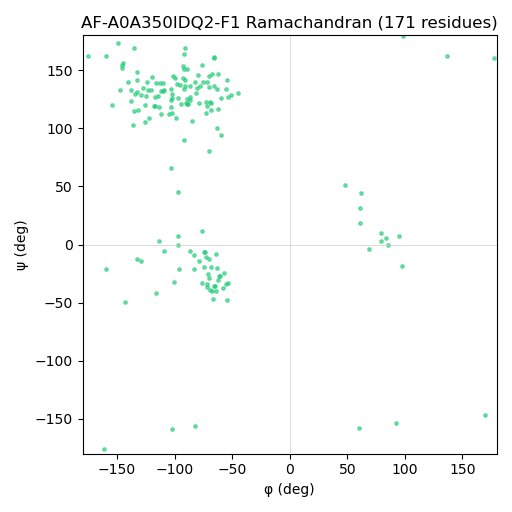M 695 C C . ALA A 1 96 ? 10.669 2.253 -1.583 1.00 85.75 96 ALA A C 1
ATOM 697 O O . ALA A 1 96 ? 11.030 3.113 -2.385 1.00 85.75 96 ALA A O 1
ATOM 698 N N . GLY A 1 97 ? 9.532 1.578 -1.757 1.00 89.00 97 GLY A N 1
ATOM 699 C CA . GLY A 1 97 ? 8.702 1.790 -2.939 1.00 89.00 97 GLY A CA 1
ATOM 700 C C . GLY A 1 97 ? 7.471 0.904 -3.024 1.00 89.00 97 GLY A C 1
ATOM 701 O O . GLY A 1 97 ? 7.424 -0.171 -2.427 1.00 89.00 97 GLY A O 1
ATOM 702 N N . LEU A 1 98 ? 6.516 1.341 -3.837 1.00 90.81 98 LEU A N 1
ATOM 703 C CA . LEU A 1 98 ? 5.389 0.545 -4.305 1.00 90.81 98 LEU A CA 1
ATOM 704 C C . LEU A 1 98 ? 5.186 0.840 -5.785 1.00 90.81 98 LEU A C 1
ATOM 706 O O . LEU A 1 98 ? 5.016 1.997 -6.165 1.00 90.81 98 LEU A O 1
ATOM 710 N N . TYR A 1 99 ? 5.208 -0.186 -6.625 1.00 91.75 99 TYR A N 1
ATOM 711 C CA . TYR A 1 99 ? 4.980 -0.004 -8.054 1.00 91.75 99 TYR A CA 1
ATOM 712 C C . TYR A 1 99 ? 4.252 -1.172 -8.689 1.00 91.75 99 TYR A C 1
ATOM 714 O O . TYR A 1 99 ? 4.344 -2.306 -8.228 1.00 91.75 99 TYR A O 1
ATOM 722 N N . TYR A 1 100 ? 3.566 -0.873 -9.781 1.00 92.62 100 TYR A N 1
ATOM 723 C CA . TYR A 1 100 ? 3.002 -1.833 -10.705 1.00 92.62 100 TYR A CA 1
ATOM 724 C C . TYR A 1 100 ? 4.029 -2.160 -11.793 1.00 92.62 100 TYR A C 1
ATOM 726 O O . TYR A 1 100 ? 4.529 -1.263 -12.473 1.00 92.62 100 TYR A O 1
ATOM 734 N N . ASN A 1 101 ? 4.396 -3.430 -11.926 1.00 91.00 101 ASN A N 1
ATOM 735 C CA . ASN A 1 101 ? 5.401 -3.890 -12.876 1.00 91.00 101 ASN A CA 1
ATOM 736 C C . ASN A 1 101 ? 4.762 -4.285 -14.214 1.00 91.00 101 ASN A C 1
ATOM 738 O O . ASN A 1 101 ? 3.747 -4.976 -14.235 1.00 91.00 101 ASN A O 1
ATOM 742 N N . LEU A 1 102 ? 5.377 -3.884 -15.326 1.00 88.38 102 LEU A N 1
ATOM 743 C CA . LEU A 1 102 ? 4.931 -4.228 -16.683 1.00 88.38 102 LEU A CA 1
ATOM 744 C C . LEU A 1 102 ? 5.877 -5.222 -17.373 1.00 88.38 102 LEU A C 1
ATOM 746 O O . LEU A 1 102 ? 5.578 -5.699 -18.463 1.00 88.38 102 LEU A O 1
ATOM 750 N N . ASN A 1 103 ? 7.008 -5.549 -16.744 1.00 87.19 103 ASN A N 1
ATOM 751 C CA . ASN A 1 103 ? 8.037 -6.400 -17.330 1.00 87.19 103 ASN A CA 1
ATOM 752 C C . ASN A 1 103 ? 7.901 -7.868 -16.920 1.00 87.19 103 ASN A C 1
ATOM 754 O O . ASN A 1 103 ? 7.762 -8.191 -15.735 1.00 87.19 103 ASN A O 1
ATOM 758 N N . SER A 1 104 ? 8.073 -8.757 -17.900 1.00 85.50 104 SER A N 1
ATOM 759 C CA . SER A 1 104 ? 8.177 -10.205 -17.692 1.00 85.50 104 SER A CA 1
ATOM 760 C C . SER A 1 104 ? 9.402 -10.582 -16.839 1.00 85.50 104 SER A C 1
ATOM 762 O O . SER A 1 104 ? 10.433 -9.913 -16.930 1.00 85.50 104 SER A O 1
ATOM 764 N N . PRO A 1 105 ? 9.326 -11.642 -16.006 1.00 84.69 105 PRO A N 1
ATOM 765 C CA . PRO A 1 105 ? 8.192 -12.563 -15.831 1.00 84.69 105 PRO A CA 1
ATOM 766 C C . PRO A 1 105 ? 7.100 -12.051 -14.875 1.00 84.69 105 PRO A C 1
ATOM 768 O O . PRO A 1 105 ? 6.034 -12.644 -14.791 1.00 84.69 105 PRO A O 1
ATOM 771 N N . ASN A 1 106 ? 7.340 -10.950 -14.162 1.00 85.12 106 ASN A N 1
ATOM 772 C CA . ASN A 1 106 ? 6.416 -10.393 -13.169 1.00 85.12 106 ASN A CA 1
ATOM 773 C C . ASN A 1 106 ? 5.579 -9.259 -13.780 1.00 85.12 106 ASN A C 1
ATOM 775 O O . ASN A 1 106 ? 5.499 -8.171 -13.211 1.00 85.12 106 ASN A O 1
ATOM 779 N N . ALA A 1 107 ? 5.055 -9.466 -14.986 1.00 88.94 107 ALA A N 1
ATOM 780 C CA . ALA A 1 107 ? 4.175 -8.489 -15.604 1.00 88.94 107 ALA A CA 1
ATOM 781 C C . ALA A 1 107 ? 2.845 -8.468 -14.843 1.00 88.94 107 ALA A C 1
ATOM 783 O O . ALA A 1 107 ? 2.373 -9.501 -14.368 1.00 88.94 107 ALA A O 1
ATOM 784 N N . TYR A 1 108 ? 2.242 -7.289 -14.745 1.00 91.69 108 TYR A N 1
ATOM 785 C CA . TYR A 1 108 ? 0.943 -7.087 -14.113 1.00 91.69 108 TYR A CA 1
ATOM 786 C C . TYR A 1 108 ? 0.924 -7.453 -12.622 1.00 91.69 108 TYR A C 1
ATOM 788 O O . TYR A 1 108 ? 0.008 -8.109 -12.126 1.00 91.69 108 TYR A O 1
ATOM 796 N N . SER A 1 109 ? 1.951 -7.034 -11.881 1.00 93.31 109 SER A N 1
ATOM 797 C CA . SER A 1 109 ? 2.033 -7.266 -10.437 1.00 93.31 109 SER A CA 1
ATOM 798 C C . SER A 1 109 ? 2.405 -6.016 -9.653 1.00 93.31 109 SER A C 1
ATOM 800 O O . SER A 1 109 ? 3.267 -5.236 -10.057 1.00 93.31 109 SER A O 1
ATOM 802 N N . TYR A 1 110 ? 1.791 -5.854 -8.482 1.00 93.88 110 TYR A N 1
ATOM 803 C CA . TYR A 1 110 ? 2.200 -4.852 -7.501 1.00 93.88 110 TYR A CA 1
ATOM 804 C C . TYR A 1 110 ? 3.370 -5.361 -6.682 1.00 93.88 110 TYR A C 1
ATOM 806 O O . TYR A 1 110 ? 3.310 -6.469 -6.154 1.00 93.88 110 TYR A O 1
ATOM 814 N N . HIS A 1 111 ? 4.416 -4.549 -6.557 1.00 91.94 111 HIS A N 1
ATOM 815 C CA . HIS A 1 111 ? 5.607 -4.837 -5.771 1.00 91.94 111 HIS A CA 1
ATOM 816 C C . HIS A 1 111 ? 5.754 -3.817 -4.647 1.00 91.94 111 HIS A C 1
ATOM 818 O O . HIS A 1 111 ? 5.946 -2.633 -4.915 1.00 91.94 111 HIS A O 1
ATOM 824 N N . LEU A 1 112 ? 5.738 -4.295 -3.407 1.00 90.88 112 LEU A N 1
ATOM 825 C CA . LEU A 1 112 ? 6.056 -3.536 -2.200 1.00 90.88 112 LEU A CA 1
ATOM 826 C C . LEU A 1 112 ? 7.508 -3.787 -1.800 1.00 90.88 112 LEU A C 1
ATOM 828 O O . LEU A 1 112 ? 7.884 -4.946 -1.652 1.00 90.88 112 LEU A O 1
ATOM 832 N N . LEU A 1 113 ? 8.310 -2.736 -1.619 1.00 88.25 113 LEU A N 1
ATOM 833 C CA . LEU A 1 113 ? 9.750 -2.841 -1.379 1.00 88.25 113 LEU A CA 1
ATOM 834 C C . LEU A 1 113 ? 10.125 -2.222 -0.042 1.00 88.25 113 LEU A C 1
ATOM 836 O O . LEU A 1 113 ? 9.784 -1.070 0.232 1.00 88.25 113 LEU A O 1
ATOM 840 N N . LEU A 1 114 ? 10.926 -2.957 0.724 1.00 85.88 114 LEU A N 1
ATOM 841 C CA . LEU A 1 114 ? 11.615 -2.467 1.916 1.00 85.88 114 LEU A CA 1
ATOM 842 C C . LEU A 1 114 ? 13.124 -2.509 1.703 1.00 85.88 114 LEU A C 1
ATOM 844 O O . LEU A 1 114 ? 13.609 -3.492 1.152 1.00 85.88 114 LEU A O 1
ATOM 848 N N . ASN A 1 115 ? 13.842 -1.479 2.155 1.00 80.44 115 ASN A N 1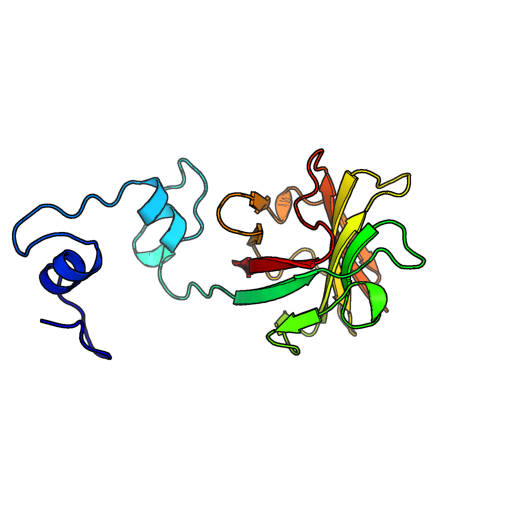
ATOM 849 C CA . ASN A 1 115 ? 15.304 -1.366 2.115 1.00 80.44 115 ASN A CA 1
ATOM 850 C C . ASN A 1 115 ? 15.881 -1.237 3.534 1.00 80.44 115 ASN A C 1
ATOM 852 O O . ASN A 1 115 ? 15.290 -0.561 4.380 1.00 80.44 115 ASN A O 1
ATOM 856 N N . GLY A 1 116 ? 17.049 -1.827 3.774 1.00 70.38 116 GLY A N 1
ATOM 857 C CA . GLY A 1 116 ? 17.812 -1.708 5.019 1.00 70.38 116 GLY A CA 1
ATOM 858 C C . GLY A 1 116 ? 18.377 -3.042 5.509 1.00 70.38 116 GLY A C 1
ATOM 859 O O . GLY A 1 116 ? 17.920 -4.114 5.111 1.00 70.38 116 GLY A O 1
ATOM 860 N N . SER A 1 117 ? 19.366 -2.980 6.404 1.00 54.62 117 SER A N 1
ATOM 861 C CA . SER A 1 117 ? 19.881 -4.154 7.120 1.00 54.62 117 SER A CA 1
ATOM 862 C C . SER A 1 117 ? 18.757 -4.809 7.931 1.00 54.62 117 SER A C 1
ATOM 864 O O . SER A 1 117 ? 18.113 -4.126 8.722 1.00 54.62 117 SER A O 1
ATOM 866 N N . GLY A 1 118 ? 18.514 -6.111 7.747 1.00 52.81 118 GLY A N 1
ATOM 867 C CA . GLY A 1 118 ? 17.417 -6.826 8.421 1.00 52.81 118 GLY A CA 1
ATOM 868 C C . GLY A 1 118 ? 16.119 -6.938 7.610 1.00 52.81 118 GLY A C 1
ATOM 869 O O . GLY A 1 118 ? 15.119 -7.444 8.119 1.00 52.81 118 GLY A O 1
ATOM 870 N N . SER A 1 119 ? 16.118 -6.532 6.333 1.00 60.06 119 SER A N 1
ATOM 871 C CA . SER A 1 119 ? 15.041 -6.872 5.399 1.00 60.06 119 SER A CA 1
ATOM 872 C C . SER A 1 119 ? 15.000 -8.395 5.195 1.00 60.06 119 SER A C 1
ATOM 874 O O . SER A 1 119 ? 15.827 -8.934 4.462 1.00 60.06 119 SER A O 1
ATOM 876 N N . GLY A 1 120 ? 14.092 -9.113 5.863 1.00 61.59 120 GLY A N 1
ATOM 877 C CA . GLY A 1 120 ? 14.170 -10.581 5.833 1.00 61.59 120 GLY A CA 1
ATOM 878 C C . GLY A 1 120 ? 12.917 -11.380 6.165 1.00 61.59 120 GLY A C 1
ATOM 879 O O . GLY A 1 120 ? 12.816 -12.532 5.749 1.00 61.59 120 GLY A O 1
ATOM 880 N N . SER A 1 121 ? 11.947 -10.797 6.866 1.00 76.56 121 SER A N 1
ATOM 881 C CA . SER A 1 121 ? 10.792 -11.552 7.352 1.00 76.56 121 SER A CA 1
ATOM 882 C C . SER A 1 121 ? 9.531 -11.181 6.593 1.00 76.56 121 SER A C 1
ATOM 884 O O . SER A 1 121 ? 9.204 -10.004 6.441 1.00 76.56 121 SER A O 1
ATOM 886 N N . ASN A 1 122 ? 8.778 -12.194 6.164 1.00 81.75 122 ASN A N 1
ATOM 887 C CA . ASN A 1 122 ? 7.398 -12.000 5.747 1.00 81.75 122 ASN A CA 1
ATOM 888 C C . ASN A 1 122 ? 6.571 -11.688 7.008 1.00 81.75 122 ASN A C 1
ATOM 890 O O . ASN A 1 122 ? 5.976 -12.586 7.599 1.00 81.75 122 ASN A O 1
ATOM 894 N N . SER A 1 123 ? 6.606 -10.440 7.473 1.00 81.19 123 SER A N 1
ATOM 895 C CA . SER A 1 123 ? 5.923 -9.931 8.669 1.00 81.19 123 SER A CA 1
ATOM 896 C C . SER A 1 123 ? 5.821 -8.394 8.613 1.00 81.19 123 SER A C 1
ATOM 898 O O . SER A 1 123 ? 6.168 -7.788 7.602 1.00 81.19 123 SER A O 1
ATOM 900 N N . GLY A 1 124 ? 5.298 -7.760 9.667 1.00 77.75 124 GLY A N 1
ATOM 901 C CA . GLY A 1 124 ? 5.271 -6.294 9.819 1.00 77.75 124 GLY A CA 1
ATOM 902 C C . GLY A 1 124 ? 3.965 -5.602 9.410 1.00 77.75 124 GLY A C 1
ATOM 903 O O . GLY A 1 124 ? 3.712 -4.495 9.861 1.00 77.75 124 GLY A O 1
ATOM 904 N N . PHE A 1 125 ? 3.117 -6.264 8.623 1.00 82.12 125 PHE A N 1
ATOM 905 C CA . PHE A 1 125 ? 1.747 -5.837 8.309 1.00 82.12 125 PHE A CA 1
ATOM 906 C C . PHE A 1 125 ? 0.863 -7.070 8.073 1.00 82.12 125 PHE A C 1
ATOM 908 O O . PHE A 1 125 ? 1.346 -8.197 8.042 1.00 82.12 125 PHE A O 1
ATOM 915 N N . THR A 1 126 ? -0.435 -6.900 7.907 1.00 85.50 126 THR A N 1
ATOM 916 C CA . THR A 1 126 ? -1.426 -7.941 7.614 1.00 85.50 126 THR A CA 1
ATOM 917 C C . THR A 1 126 ? -2.051 -7.701 6.252 1.00 85.50 126 THR A C 1
ATOM 919 O O . THR A 1 126 ? -2.179 -8.637 5.462 1.00 85.50 126 THR A O 1
ATOM 922 N N . THR A 1 127 ? -2.361 -6.441 5.950 1.00 86.81 127 THR A N 1
ATOM 923 C CA . THR A 1 127 ? -2.963 -6.005 4.692 1.00 86.81 127 THR A CA 1
ATOM 924 C C . THR A 1 127 ? -2.345 -4.682 4.251 1.00 86.81 127 THR A C 1
ATOM 926 O O . THR A 1 127 ? -2.097 -3.803 5.073 1.00 86.81 127 THR A O 1
ATOM 929 N N . MET A 1 128 ? -2.107 -4.547 2.949 1.00 90.25 128 MET A N 1
ATOM 930 C CA . MET A 1 128 ? -1.824 -3.278 2.286 1.00 90.25 128 MET A CA 1
ATOM 931 C C . MET A 1 128 ? -3.080 -2.823 1.544 1.00 90.25 128 MET A C 1
ATOM 933 O O . MET A 1 128 ? -3.540 -3.511 0.636 1.00 90.25 128 MET A O 1
ATOM 937 N N . GLY A 1 129 ? -3.630 -1.673 1.910 1.00 90.06 129 GLY A N 1
ATOM 938 C CA . GLY A 1 129 ? -4.690 -1.002 1.164 1.00 90.06 129 GLY A CA 1
ATOM 939 C C . GLY A 1 129 ? -4.108 -0.022 0.148 1.00 90.06 129 GLY A C 1
ATOM 940 O O . GLY A 1 129 ? -3.136 0.668 0.448 1.00 90.06 129 GLY A O 1
ATOM 941 N N . LEU A 1 130 ? -4.710 0.069 -1.034 1.00 88.56 130 LEU A N 1
ATOM 942 C CA . LEU A 1 130 ? -4.405 1.073 -2.047 1.00 88.56 130 LEU A CA 1
ATOM 943 C C . LEU A 1 130 ? -5.691 1.811 -2.43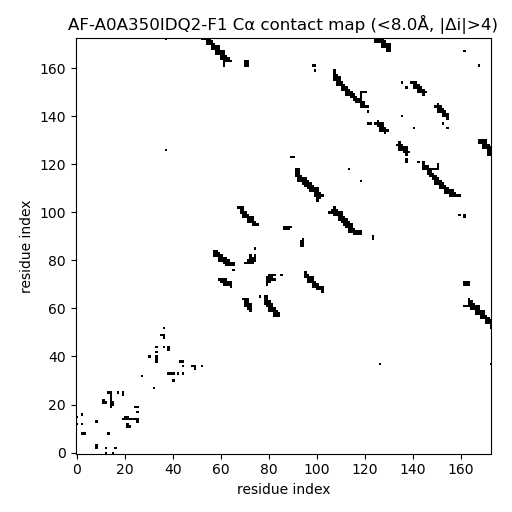4 1.00 88.56 130 LEU A C 1
ATOM 945 O O . LEU A 1 130 ? -6.553 1.285 -3.143 1.00 88.56 130 LEU A O 1
ATOM 949 N N . GLY A 1 131 ? -5.824 3.046 -1.953 1.00 82.62 131 GLY A N 1
ATOM 950 C CA . GLY A 1 131 ? -7.069 3.798 -2.049 1.00 82.62 131 GLY A CA 1
ATOM 951 C C . GLY A 1 131 ? -8.241 3.102 -1.332 1.00 82.62 131 GLY A C 1
ATOM 952 O O . GLY A 1 131 ? -8.033 2.280 -0.439 1.00 82.62 131 GLY A O 1
ATOM 953 N N . PRO A 1 132 ? -9.495 3.423 -1.697 1.00 72.81 132 PRO A N 1
ATOM 954 C CA . PRO A 1 132 ? -10.667 2.992 -0.935 1.00 72.81 132 PRO A CA 1
ATOM 955 C C . PRO A 1 132 ? -11.102 1.538 -1.181 1.00 72.81 132 PRO A C 1
ATOM 957 O O . PRO A 1 132 ? -11.927 1.028 -0.423 1.00 72.81 132 PRO A O 1
ATOM 960 N N . SER A 1 133 ? -10.617 0.869 -2.232 1.00 73.69 133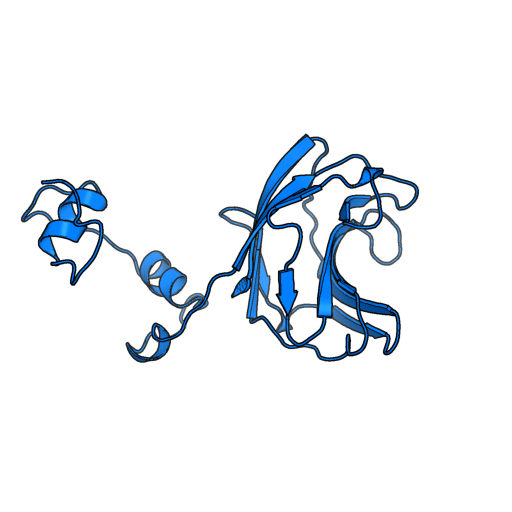 SER A N 1
ATOM 961 C CA . SER A 1 133 ? -11.213 -0.392 -2.709 1.00 73.69 133 SER A CA 1
ATOM 962 C C . SER A 1 133 ? -10.235 -1.530 -2.995 1.00 73.69 133 SER A C 1
ATOM 964 O O . SER A 1 133 ? -10.686 -2.665 -3.132 1.00 73.69 133 SER A O 1
ATOM 966 N N . GLN A 1 134 ? -8.923 -1.284 -3.056 1.00 85.88 134 GLN A N 1
ATOM 967 C CA . GLN A 1 134 ? -7.950 -2.350 -3.308 1.00 85.88 134 GLN A CA 1
ATOM 968 C C . GLN A 1 134 ? -7.241 -2.752 -2.025 1.00 85.88 134 GLN A C 1
ATOM 970 O O . GLN A 1 134 ? -6.625 -1.918 -1.373 1.00 85.88 134 GLN A O 1
ATOM 975 N N . ASN A 1 135 ? -7.307 -4.037 -1.687 1.00 88.56 135 ASN A N 1
ATOM 976 C CA . ASN A 1 135 ? -6.649 -4.601 -0.517 1.00 88.56 135 ASN A CA 1
ATOM 977 C C . ASN A 1 135 ? -5.806 -5.805 -0.926 1.00 88.56 135 ASN A C 1
ATOM 979 O O . ASN A 1 135 ? -6.265 -6.686 -1.651 1.00 88.56 135 ASN A O 1
ATOM 983 N N . PHE A 1 136 ? -4.589 -5.855 -0.407 1.00 90.75 136 PHE A N 1
ATOM 984 C CA . PHE A 1 136 ? -3.605 -6.887 -0.677 1.00 90.75 136 PHE A CA 1
ATOM 985 C C . PHE A 1 136 ? -3.207 -7.543 0.642 1.00 90.75 136 PHE A C 1
ATOM 987 O O . PHE A 1 136 ? -2.536 -6.934 1.476 1.00 90.75 136 PHE A O 1
ATOM 994 N N . SER A 1 137 ? -3.638 -8.785 0.855 1.00 90.88 137 SER A N 1
ATOM 995 C CA . SER A 1 137 ? -3.266 -9.533 2.057 1.00 90.88 137 SER A CA 1
ATOM 996 C C . SER A 1 137 ? -1.788 -9.918 2.011 1.00 90.88 137 SER A C 1
ATOM 998 O O . SER A 1 137 ? -1.299 -10.416 0.999 1.00 90.88 137 SER A O 1
ATOM 1000 N N . ARG A 1 138 ? -1.057 -9.748 3.114 1.00 90.75 138 ARG A N 1
ATOM 1001 C CA . ARG A 1 138 ? 0.356 -10.144 3.196 1.00 90.75 138 ARG A CA 1
ATOM 1002 C C . ARG A 1 138 ? 0.555 -11.634 2.905 1.00 90.75 138 ARG A C 1
ATOM 1004 O O . ARG A 1 138 ? 1.541 -12.003 2.274 1.00 90.75 138 ARG A O 1
ATOM 1011 N N . THR A 1 139 ? -0.363 -12.487 3.357 1.00 90.81 139 THR A N 1
ATOM 1012 C CA . THR A 1 139 ? -0.248 -13.946 3.211 1.00 90.81 139 THR A CA 1
ATOM 1013 C C . THR A 1 139 ? -0.522 -14.433 1.791 1.00 90.81 139 THR A C 1
ATOM 1015 O O . THR A 1 139 ? -0.079 -15.524 1.451 1.00 90.81 139 THR A O 1
ATOM 1018 N N . SER A 1 140 ? -1.187 -13.636 0.947 1.00 92.19 140 SER A N 1
ATOM 1019 C CA . SER A 1 140 ? -1.359 -13.949 -0.478 1.00 92.19 140 SER A CA 1
ATOM 1020 C C . SER A 1 140 ? -0.202 -13.460 -1.352 1.00 92.19 140 SER A C 1
ATOM 1022 O O . SER A 1 140 ? -0.179 -13.740 -2.550 1.00 92.19 140 SER A O 1
ATOM 1024 N N . ALA A 1 141 ? 0.757 -12.729 -0.780 1.00 92.94 141 ALA A N 1
ATOM 1025 C CA . ALA A 1 141 ? 1.904 -12.235 -1.520 1.00 92.94 141 ALA A CA 1
ATOM 1026 C C . ALA A 1 141 ? 2.918 -13.349 -1.801 1.00 92.94 141 ALA A C 1
ATOM 1028 O O . ALA A 1 141 ? 3.293 -14.105 -0.902 1.00 92.94 141 ALA A O 1
ATOM 1029 N N . SER A 1 142 ? 3.497 -13.353 -3.001 1.00 92.75 142 SER A N 1
ATOM 1030 C CA . SER A 1 142 ? 4.791 -14.004 -3.205 1.00 92.75 142 SER A CA 1
ATOM 1031 C C . SER A 1 142 ? 5.877 -13.141 -2.556 1.00 92.75 142 SER A C 1
ATOM 1033 O O . SER A 1 142 ? 6.129 -12.014 -2.990 1.00 92.75 142 SER A O 1
ATOM 1035 N N . PHE A 1 143 ? 6.497 -13.655 -1.495 1.00 90.50 143 PHE A N 1
ATOM 1036 C CA . PHE A 1 143 ? 7.522 -12.950 -0.728 1.00 90.50 143 PHE A CA 1
ATOM 1037 C C . PHE A 1 143 ? 8.933 -13.364 -1.156 1.00 90.50 143 PHE A C 1
ATOM 1039 O O . PHE A 1 143 ? 9.216 -14.543 -1.357 1.00 90.50 143 PHE A O 1
ATOM 1046 N N . SER A 1 144 ? 9.838 -12.393 -1.259 1.00 87.88 144 SER A N 1
ATOM 1047 C CA . SER A 1 144 ? 11.268 -12.640 -1.445 1.00 87.88 144 SER A CA 1
ATOM 1048 C C . SER A 1 144 ? 12.071 -11.731 -0.521 1.00 87.88 144 SER A C 1
ATOM 1050 O O . SER A 1 144 ? 12.068 -10.512 -0.698 1.00 87.88 144 SER A O 1
ATOM 1052 N N . ALA A 1 145 ? 12.782 -12.326 0.432 1.00 80.19 145 ALA A N 1
ATOM 1053 C CA . ALA A 1 145 ? 13.804 -11.649 1.218 1.00 80.19 145 ALA A CA 1
ATOM 1054 C C . ALA A 1 145 ? 15.158 -11.767 0.512 1.00 80.19 145 ALA A C 1
ATOM 1056 O O . ALA A 1 145 ? 15.604 -12.879 0.238 1.00 80.19 145 ALA A O 1
ATOM 1057 N N . SER A 1 146 ? 15.836 -10.648 0.246 1.00 63.59 146 SER A N 1
ATOM 1058 C CA . SER A 1 146 ? 17.294 -10.662 0.096 1.00 63.59 146 SER A CA 1
ATOM 1059 C C . SER A 1 146 ? 17.886 -10.109 1.385 1.00 63.59 146 SER A C 1
ATOM 1061 O O . SER A 1 146 ? 17.510 -9.023 1.823 1.00 63.59 146 SER A O 1
ATOM 1063 N N . SER A 1 147 ? 18.794 -10.856 2.004 1.00 57.59 147 SER A N 1
ATOM 1064 C CA . SER A 1 147 ? 19.325 -10.555 3.336 1.00 57.59 147 SER A CA 1
ATOM 1065 C C . SER A 1 147 ? 20.111 -9.239 3.419 1.00 57.59 147 SER A C 1
ATOM 1067 O O . SER A 1 147 ? 20.457 -8.817 4.519 1.00 57.59 147 SER A O 1
ATOM 1069 N N . ASN A 1 148 ? 20.397 -8.580 2.285 1.00 57.66 148 ASN A N 1
ATOM 1070 C CA . ASN A 1 148 ? 21.380 -7.498 2.244 1.00 57.66 148 ASN A CA 1
ATOM 1071 C C . ASN A 1 148 ? 20.895 -6.196 1.579 1.00 57.66 148 ASN A C 1
ATOM 1073 O O . ASN A 1 148 ? 21.602 -5.200 1.703 1.00 57.66 148 ASN A O 1
ATOM 1077 N N . ILE A 1 149 ? 19.771 -6.165 0.841 1.00 70.19 149 ILE A N 1
ATOM 1078 C CA . ILE A 1 149 ? 19.404 -4.950 0.077 1.00 70.19 149 ILE A CA 1
ATOM 1079 C C . ILE A 1 149 ? 17.895 -4.680 0.049 1.00 70.19 149 ILE A C 1
ATOM 1081 O O . ILE A 1 149 ? 17.475 -3.568 0.354 1.00 70.19 149 ILE A O 1
ATOM 1085 N N . PHE A 1 150 ? 17.059 -5.668 -0.288 1.00 79.38 150 PHE A N 1
ATOM 1086 C CA . PHE A 1 150 ? 15.603 -5.477 -0.281 1.00 79.38 150 PHE A CA 1
ATOM 1087 C C . PHE A 1 150 ? 14.806 -6.715 0.135 1.00 79.38 150 PHE A C 1
ATOM 1089 O O . PHE A 1 150 ? 15.195 -7.849 -0.151 1.00 79.38 150 PHE A O 1
ATOM 1096 N N . SER A 1 151 ? 13.625 -6.479 0.710 1.00 86.56 151 SER A N 1
ATOM 1097 C CA . SER A 1 151 ? 12.520 -7.445 0.773 1.00 86.56 151 SER A CA 1
ATOM 1098 C C . SER A 1 151 ? 11.376 -6.991 -0.120 1.00 86.56 151 SER A C 1
ATOM 1100 O O . SER A 1 151 ? 11.063 -5.798 -0.161 1.00 86.56 151 SER A O 1
ATOM 1102 N N . VAL A 1 152 ? 10.769 -7.935 -0.841 1.00 89.06 152 VAL A N 1
ATOM 1103 C CA . VAL A 1 152 ? 9.705 -7.648 -1.806 1.00 89.06 152 VAL A CA 1
ATOM 1104 C C . VAL A 1 152 ? 8.497 -8.544 -1.570 1.00 89.06 152 VAL A C 1
ATOM 1106 O O . VAL A 1 152 ? 8.628 -9.767 -1.548 1.00 89.06 152 VAL A O 1
ATOM 1109 N N . TRP A 1 153 ? 7.319 -7.933 -1.470 1.00 92.62 153 TRP A N 1
ATOM 1110 C CA . TRP A 1 153 ? 6.032 -8.623 -1.567 1.00 92.62 153 TRP A CA 1
ATOM 1111 C C . TRP A 1 153 ? 5.435 -8.356 -2.942 1.00 92.62 153 TRP A C 1
ATOM 1113 O O . TRP A 1 153 ? 5.452 -7.212 -3.406 1.00 92.62 153 TRP A O 1
ATOM 1123 N N . ARG A 1 154 ? 4.932 -9.408 -3.594 1.00 93.44 154 ARG A N 1
ATOM 1124 C CA . ARG A 1 154 ? 4.334 -9.329 -4.928 1.00 93.44 154 ARG A CA 1
ATOM 1125 C C . ARG A 1 154 ? 2.912 -9.861 -4.931 1.00 93.44 154 ARG A C 1
ATOM 1127 O O . ARG A 1 154 ? 2.678 -10.967 -4.450 1.00 93.44 154 ARG A O 1
ATOM 1134 N N . TRP A 1 155 ? 2.005 -9.110 -5.543 1.00 94.94 155 TRP A N 1
ATOM 1135 C CA . TRP A 1 155 ? 0.627 -9.532 -5.793 1.00 94.94 155 TRP A CA 1
ATOM 1136 C C . TRP A 1 155 ? 0.312 -9.412 -7.275 1.00 94.94 155 TRP A C 1
ATOM 1138 O O . TRP A 1 155 ? 0.514 -8.347 -7.861 1.00 94.94 155 TRP A O 1
ATOM 1148 N N . ALA A 1 156 ? -0.197 -10.485 -7.874 1.00 93.50 156 ALA A N 1
ATOM 1149 C CA . ALA A 1 156 ? -0.726 -10.438 -9.230 1.00 93.50 156 ALA A CA 1
ATOM 1150 C C . ALA A 1 156 ? -1.971 -9.535 -9.275 1.00 93.50 156 ALA A C 1
ATOM 1152 O O . ALA A 1 156 ? -2.825 -9.599 -8.392 1.00 93.50 156 ALA A O 1
ATOM 1153 N N . SER A 1 157 ? -2.071 -8.685 -10.295 1.00 88.69 157 SER A N 1
ATOM 1154 C CA . SER A 1 157 ? -3.225 -7.817 -10.523 1.00 88.69 157 SER A CA 1
ATOM 1155 C C . SER A 1 157 ? -3.340 -7.460 -11.999 1.00 88.69 157 SER A C 1
ATOM 1157 O O . SER A 1 157 ? -2.472 -6.786 -12.546 1.00 88.69 157 SER A O 1
ATOM 1159 N N . GLY A 1 158 ? -4.459 -7.806 -12.635 1.00 81.75 158 GLY A N 1
ATOM 1160 C CA . GLY A 1 158 ? -4.737 -7.396 -14.018 1.00 81.75 158 GLY A CA 1
ATOM 1161 C C . GLY A 1 158 ? -5.020 -5.897 -14.187 1.00 81.75 158 GLY A C 1
ATOM 1162 O O . GLY A 1 158 ? -5.023 -5.400 -15.307 1.00 81.75 158 GLY A O 1
ATOM 1163 N N . SER A 1 159 ? -5.248 -5.163 -13.093 1.00 86.62 159 SER A N 1
ATOM 1164 C CA . SER A 1 159 ? -5.541 -3.727 -13.124 1.00 86.62 159 SER A CA 1
ATOM 1165 C C . SER A 1 159 ? -4.392 -2.901 -12.551 1.00 86.62 159 SER A C 1
ATOM 1167 O O . SER A 1 159 ? -3.936 -3.178 -11.438 1.00 86.62 159 SER A O 1
ATOM 1169 N N . ASN A 1 160 ? -3.990 -1.855 -13.278 1.00 88.25 160 ASN A N 1
ATOM 1170 C CA . ASN A 1 160 ? -3.043 -0.843 -12.819 1.00 88.25 160 ASN A CA 1
ATOM 1171 C C . ASN A 1 160 ? -3.784 0.408 -12.330 1.00 88.25 160 ASN A C 1
ATOM 1173 O O . ASN A 1 160 ? -4.318 1.176 -13.125 1.00 88.25 160 ASN A O 1
ATOM 1177 N N . THR A 1 161 ? -3.786 0.641 -11.023 1.00 86.62 161 THR A N 1
ATOM 1178 C CA . THR A 1 161 ? -4.335 1.861 -10.401 1.00 86.62 161 THR A CA 1
ATOM 1179 C C . THR A 1 161 ? -3.286 2.923 -10.088 1.00 86.62 161 THR A C 1
ATOM 1181 O O . THR A 1 161 ? -3.635 3.995 -9.584 1.00 86.62 161 THR A O 1
ATOM 1184 N N . MET A 1 162 ? -2.017 2.640 -10.393 1.00 86.12 162 MET A N 1
ATOM 1185 C CA . MET A 1 162 ? -0.869 3.529 -10.236 1.00 86.12 162 MET A CA 1
ATOM 1186 C C . MET A 1 162 ? -0.464 4.113 -11.591 1.00 86.12 162 MET A C 1
ATOM 1188 O O . MET A 1 162 ? 0.611 3.809 -12.097 1.00 86.12 162 MET A O 1
ATOM 1192 N N . THR A 1 163 ? -1.322 4.935 -12.191 1.00 84.62 163 THR A N 1
ATOM 1193 C CA . THR A 1 163 ? -1.145 5.581 -13.512 1.00 84.62 163 THR A CA 1
ATOM 1194 C C . THR A 1 163 ? -0.508 6.966 -13.412 1.00 84.62 163 THR A C 1
ATOM 1196 O O . THR A 1 163 ? -0.845 7.670 -12.474 1.00 84.62 163 THR A O 1
ATOM 1199 N N . THR A 1 164 ? 0.363 7.380 -14.348 1.00 84.12 164 THR A N 1
ATOM 1200 C CA . THR A 1 164 ? 1.207 8.605 -14.242 1.00 84.12 164 THR A CA 1
ATOM 1201 C C . THR A 1 164 ? 0.461 9.853 -13.746 1.00 84.12 164 THR A C 1
ATOM 1203 O O . THR A 1 164 ? -0.603 10.175 -14.266 1.00 84.12 164 THR A O 1
ATOM 1206 N N . GLY A 1 165 ? 1.017 10.548 -12.742 1.00 81.81 165 GLY A N 1
ATOM 1207 C CA . GLY A 1 165 ? 0.462 11.777 -12.154 1.00 81.81 165 GLY A CA 1
ATOM 1208 C C . GLY A 1 165 ? -0.600 11.549 -11.075 1.00 81.81 165 GLY A C 1
ATOM 1209 O O . GLY A 1 165 ? -1.212 12.494 -10.581 1.00 81.81 165 GLY A O 1
ATOM 1210 N N . THR A 1 166 ? -0.839 10.298 -10.698 1.00 85.25 166 THR A N 1
ATOM 1211 C CA . THR A 1 166 ? -1.917 9.947 -9.778 1.00 85.25 166 THR A CA 1
ATOM 1212 C C . THR A 1 166 ? -1.488 10.054 -8.316 1.00 85.25 166 THR A C 1
ATOM 1214 O O . THR A 1 166 ? -0.450 9.526 -7.926 1.00 85.25 166 THR A O 1
ATOM 1217 N N . VAL A 1 167 ? -2.338 10.636 -7.467 1.00 89.94 167 VAL A N 1
ATOM 1218 C CA . VAL A 1 167 ? -2.174 10.570 -6.007 1.00 89.94 167 VAL A CA 1
ATOM 1219 C C . VAL A 1 167 ? -2.942 9.373 -5.446 1.00 89.94 167 VAL A C 1
ATOM 1221 O O . VAL A 1 167 ? -4.097 9.119 -5.817 1.00 89.94 167 VAL A O 1
ATOM 1224 N N . ARG A 1 168 ? -2.292 8.605 -4.570 1.00 89.62 168 ARG A N 1
ATOM 1225 C CA . ARG A 1 168 ? -2.879 7.449 -3.890 1.00 89.62 168 ARG A CA 1
ATOM 1226 C C . ARG A 1 168 ? -2.478 7.418 -2.433 1.00 89.62 168 ARG A C 1
ATOM 1228 O O . ARG A 1 168 ? -1.296 7.477 -2.114 1.00 89.62 168 ARG A O 1
ATOM 1235 N N . ASP A 1 169 ? -3.464 7.198 -1.585 1.00 90.56 169 ASP A N 1
ATOM 1236 C CA . ASP A 1 169 ? -3.211 6.775 -0.222 1.00 90.56 169 ASP A CA 1
ATOM 1237 C C . ASP A 1 169 ? -2.940 5.274 -0.185 1.00 90.56 169 ASP A C 1
ATOM 1239 O O . ASP A 1 169 ? -3.641 4.470 -0.811 1.00 90.56 169 ASP A O 1
ATOM 1243 N N . VAL A 1 170 ? -1.906 4.909 0.557 1.00 89.88 170 VAL A N 1
ATOM 1244 C CA . VAL A 1 170 ? -1.522 3.537 0.846 1.00 89.88 170 VAL A CA 1
ATOM 1245 C C . VAL A 1 170 ? -1.643 3.334 2.344 1.00 89.88 170 VAL A C 1
ATOM 1247 O O . VAL A 1 170 ? -1.085 4.100 3.132 1.00 89.88 170 VAL A O 1
ATOM 1250 N N . TYR A 1 171 ? -2.377 2.299 2.730 1.00 87.19 171 TYR A N 1
ATOM 1251 C CA . TYR A 1 171 ? -2.638 1.973 4.124 1.00 87.19 171 TYR A CA 1
ATOM 1252 C C . TYR A 1 171 ? -1.959 0.659 4.482 1.00 87.19 171 TYR A C 1
ATOM 1254 O O . TYR A 1 171 ? -2.011 -0.289 3.701 1.00 87.19 171 TYR A O 1
ATOM 1262 N N . PHE A 1 172 ? -1.370 0.581 5.669 1.00 84.06 172 PHE A N 1
ATOM 1263 C CA . PHE A 1 172 ? -0.888 -0.674 6.243 1.00 84.06 172 PHE A CA 1
ATOM 1264 C C . PHE A 1 172 ? -1.518 -0.900 7.605 1.00 84.06 172 PHE A C 1
ATOM 1266 O O . PHE A 1 172 ? -1.665 0.045 8.387 1.00 84.06 172 PHE A O 1
ATOM 1273 N N . TYR A 1 173 ? -1.867 -2.159 7.843 1.00 77.81 173 TYR A N 1
ATOM 1274 C CA . TYR A 1 173 ? -2.558 -2.663 9.025 1.00 77.81 173 TYR A CA 1
ATOM 1275 C C . TYR A 1 173 ? -1.760 -3.774 9.685 1.00 77.81 173 TYR A C 1
ATOM 1277 O O . TYR A 1 173 ? -1.207 -4.589 8.913 1.00 77.81 173 TYR A O 1
#

Nearest PDB structures (foldseek):
  4hkb-assembly1_N  TM=4.786E-01  e=6.012E+00  Homo sapiens
  4hkb-assembly3_D  TM=4.670E-01  e=9.411E+00  Homo sapiens
  4hkb-assembly6_K  TM=4.713E-01  e=8.898E+00  Homo sapiens
  6te8-assembly1_B  TM=4.064E-01  e=8.898E+00  Rhodobacter capsulatus DE442

pLDDT: mean 76.41, std 12.95, range [48.38, 94.94]

Sequence (173 aa):
MTTPTSGAISLNQLHVEAGGTSGTSVSLNDSDVRRLKDGSSAASSTLSSFYNKTRYLVTCVQGTSGTFSGTGFKTNSPTFGSRSPTSLTWTSATWAGLYYNLNSPNAYSYHLLLNGSGSGSNSGFTTMGLGPSQNFSRTSASFSASSNIFSVWRWASGSNTMTTGTVRDVYFY

Foldseek 3Di:
DAFDPDDDDDPQNVQVVLVHHRPDDRDDDPVNVCVLLVHDVPDDDDPVSNPPDDKDKKKFFAFAQDPQRKIWAFLVDPRRGDIPPPFDDFPQWTFGIWIQHCDPPQHQKIKTKTFGQPQADLDRFQWKDKADPDIDGSVQWDWDGDNHTIIITMDHHPDDPRDHRDIIMIITD